Protein AF-A0A7D9D8L0-F1 (afdb_monomer)

Foldseek 3Di:
DDDPDVVFWPDWDWDDPVPDPGTDTDTDGDDDDPPDPDDDDDDDDLVQADPVLLVVVVVVDDCVVVVVPPPDPVSSVVVVVVVVVCVLVVCVVPVPVSVVVVCSRSNPDDDPPDPQWDDDPNDTDGVVVVVVPD

Structure (mmCIF, N/CA/C/O backbone):
data_AF-A0A7D9D8L0-F1
#
_entry.id   AF-A0A7D9D8L0-F1
#
loop_
_atom_site.group_PDB
_atom_site.id
_atom_site.type_symbol
_atom_site.label_atom_id
_atom_site.label_alt_id
_atom_site.label_comp_id
_atom_site.label_asym_id
_atom_site.label_entity_id
_atom_site.label_seq_id
_atom_site.pdbx_PDB_ins_code
_atom_site.Cartn_x
_atom_site.Cartn_y
_atom_site.Cartn_z
_atom_site.occupancy
_atom_site.B_iso_or_equiv
_atom_site.auth_seq_id
_atom_site.auth_comp_id
_atom_site.auth_asym_id
_atom_site.auth_atom_id
_atom_site.pdbx_PDB_model_num
ATOM 1 N N . MET A 1 1 ? 22.432 -2.447 -25.582 1.00 34.88 1 MET A N 1
ATOM 2 C CA . MET A 1 1 ? 23.737 -2.354 -26.271 1.00 34.88 1 MET A CA 1
ATOM 3 C C . MET A 1 1 ? 23.962 -3.656 -27.036 1.00 34.88 1 MET A C 1
ATOM 5 O O . MET A 1 1 ? 24.170 -4.684 -26.406 1.00 34.88 1 MET A O 1
ATOM 9 N N . VAL A 1 2 ? 23.806 -3.662 -28.363 1.00 44.91 2 VAL A N 1
ATOM 10 C CA . VAL A 1 2 ? 24.068 -4.855 -29.191 1.00 44.91 2 VAL A CA 1
ATOM 11 C C . VAL A 1 2 ? 25.512 -4.758 -29.669 1.00 44.91 2 VAL A C 1
ATOM 13 O O . VAL A 1 2 ? 25.806 -3.982 -30.569 1.00 44.91 2 VAL A O 1
ATOM 16 N N . THR A 1 3 ? 26.433 -5.479 -29.032 1.00 48.59 3 THR A N 1
ATOM 17 C CA . THR A 1 3 ? 27.839 -5.499 -29.459 1.00 48.59 3 THR A CA 1
ATOM 18 C C . THR A 1 3 ? 28.064 -6.587 -30.516 1.00 48.59 3 THR A C 1
ATOM 20 O O . THR A 1 3 ? 27.550 -7.711 -30.408 1.00 48.59 3 THR A O 1
ATOM 23 N N . ASN A 1 4 ? 28.825 -6.232 -31.556 1.00 51.97 4 ASN A N 1
ATOM 24 C CA . ASN A 1 4 ? 29.286 -7.102 -32.641 1.00 51.97 4 ASN A CA 1
ATOM 25 C C . ASN A 1 4 ? 30.472 -7.969 -32.172 1.00 51.97 4 ASN A C 1
ATOM 27 O O . ASN A 1 4 ? 31.601 -7.810 -32.625 1.00 51.97 4 ASN A O 1
ATOM 31 N N . THR A 1 5 ? 30.243 -8.840 -31.189 1.00 58.25 5 THR A N 1
ATOM 32 C CA . THR A 1 5 ? 31.272 -9.777 -30.711 1.00 58.25 5 THR A CA 1
ATOM 33 C C . THR A 1 5 ? 31.244 -11.044 -31.575 1.00 58.25 5 THR A C 1
ATOM 35 O O . THR A 1 5 ? 30.267 -11.796 -31.517 1.00 58.25 5 THR A O 1
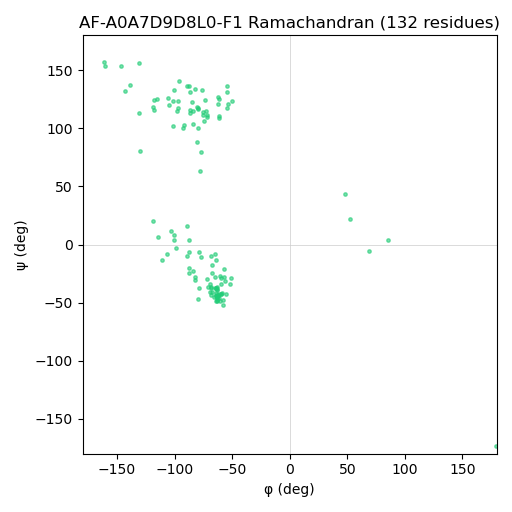ATOM 38 N N . ARG A 1 6 ? 32.307 -11.285 -32.363 1.00 58.22 6 ARG A N 1
ATOM 39 C CA . ARG A 1 6 ? 32.448 -12.434 -33.294 1.00 58.22 6 ARG A CA 1
ATOM 40 C C . ARG A 1 6 ? 32.309 -13.806 -32.620 1.00 58.22 6 ARG A C 1
ATOM 42 O O . ARG A 1 6 ? 31.831 -14.741 -33.243 1.00 58.22 6 ARG A O 1
ATOM 49 N N . GLU A 1 7 ? 32.653 -13.904 -31.341 1.00 63.16 7 GLU A N 1
ATOM 50 C CA . GLU A 1 7 ? 32.687 -15.151 -30.556 1.00 63.16 7 GLU A CA 1
ATOM 51 C C . GLU A 1 7 ? 31.304 -15.778 -30.288 1.00 63.16 7 GLU A C 1
ATOM 53 O O . GLU A 1 7 ? 31.217 -16.895 -29.787 1.00 63.16 7 GLU A O 1
ATOM 58 N N . LYS A 1 8 ? 30.203 -15.071 -30.586 1.00 64.19 8 LYS A N 1
ATOM 59 C CA . LYS A 1 8 ? 28.830 -15.538 -30.302 1.00 64.19 8 LYS A CA 1
ATOM 60 C C . LYS A 1 8 ? 28.121 -16.162 -31.510 1.00 64.19 8 LYS A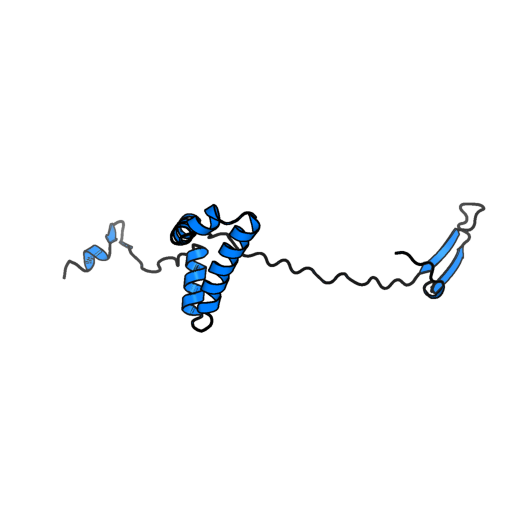 C 1
ATOM 62 O O . LYS A 1 8 ? 26.979 -16.607 -31.368 1.00 64.19 8 LYS A O 1
ATOM 67 N N . ILE A 1 9 ? 28.762 -16.173 -32.679 1.00 74.88 9 ILE A N 1
ATOM 68 C CA . ILE A 1 9 ? 28.258 -16.828 -33.891 1.00 74.88 9 ILE A CA 1
ATOM 69 C C . ILE A 1 9 ? 28.709 -18.289 -33.844 1.00 74.88 9 ILE A C 1
ATOM 71 O O . ILE A 1 9 ? 29.903 -18.563 -33.830 1.00 74.88 9 ILE A O 1
ATOM 75 N N . SER A 1 10 ? 27.759 -19.220 -33.766 1.00 80.62 10 SER A N 1
ATOM 76 C CA . SER A 1 10 ? 28.050 -20.655 -33.714 1.00 80.62 10 SER A CA 1
ATOM 77 C C . SER A 1 10 ? 28.169 -21.294 -35.090 1.00 80.62 10 SER A C 1
ATOM 79 O O . SER A 1 10 ? 28.792 -22.341 -35.196 1.00 80.62 10 SER A O 1
ATOM 81 N N . ASP A 1 11 ? 27.542 -20.701 -36.106 1.00 83.75 11 ASP A N 1
ATOM 82 C CA . ASP A 1 11 ? 27.583 -21.193 -37.483 1.00 83.75 11 ASP A CA 1
ATOM 83 C C . ASP A 1 11 ? 27.177 -20.081 -38.462 1.00 83.75 11 ASP A C 1
ATOM 85 O O . ASP A 1 11 ? 26.494 -19.132 -38.063 1.00 83.75 11 ASP A O 1
ATOM 89 N N . PHE A 1 12 ? 27.583 -20.172 -39.724 1.00 88.69 12 PHE A N 1
ATOM 90 C CA . PHE A 1 12 ? 27.199 -19.239 -40.785 1.00 88.69 12 PHE A CA 1
ATOM 91 C C . PHE A 1 12 ? 27.407 -19.860 -42.168 1.00 88.69 12 PHE A C 1
ATOM 93 O O . PHE A 1 12 ? 28.274 -20.708 -42.361 1.00 88.69 12 PHE A O 1
ATOM 100 N N . GLY A 1 13 ? 26.643 -19.414 -43.163 1.00 90.38 13 GLY A N 1
ATOM 101 C CA . GLY A 1 13 ? 26.761 -19.974 -44.505 1.00 90.38 13 GLY A CA 1
ATOM 102 C C . GLY A 1 13 ? 25.809 -19.376 -45.529 1.00 90.38 13 GLY A C 1
ATOM 103 O O . GLY A 1 13 ? 25.111 -18.398 -45.268 1.00 90.38 13 GLY A O 1
ATOM 104 N N . ALA A 1 14 ? 25.809 -19.981 -46.717 1.00 91.31 14 ALA A N 1
ATOM 105 C CA . ALA A 1 14 ? 25.021 -19.551 -47.865 1.00 91.31 14 ALA A CA 1
ATOM 106 C C . ALA A 1 14 ? 24.257 -20.734 -48.482 1.00 91.31 14 ALA A C 1
ATOM 108 O O . ALA A 1 14 ? 24.871 -21.626 -49.078 1.00 91.31 14 ALA A O 1
ATOM 109 N N . ILE A 1 15 ? 22.927 -20.719 -48.394 1.00 91.12 15 ILE A N 1
ATOM 110 C CA . ILE A 1 15 ? 22.034 -21.775 -48.893 1.00 91.12 15 ILE A CA 1
ATOM 111 C C . ILE A 1 15 ? 21.439 -21.349 -50.239 1.00 91.12 15 ILE A C 1
ATOM 113 O O . ILE A 1 15 ? 20.967 -20.225 -50.390 1.00 91.12 15 ILE A O 1
ATOM 117 N N . HIS A 1 16 ? 21.452 -22.243 -51.228 1.00 90.25 16 HIS A N 1
ATOM 118 C CA . HIS A 1 16 ? 20.758 -22.012 -52.494 1.00 90.25 16 HIS A CA 1
ATOM 119 C C . HIS A 1 16 ? 19.267 -22.312 -52.315 1.00 90.25 16 HIS A C 1
ATOM 121 O O . HIS A 1 16 ? 18.900 -23.446 -52.017 1.00 90.25 16 HIS A O 1
ATOM 127 N N . THR A 1 17 ? 18.411 -21.304 -52.466 1.00 85.25 17 THR A N 1
ATOM 128 C CA . THR A 1 17 ? 16.969 -21.435 -52.200 1.00 85.25 17 THR A CA 1
ATOM 129 C C . THR A 1 17 ? 16.170 -21.887 -53.420 1.00 85.25 17 THR A C 1
ATOM 131 O O . THR A 1 17 ? 14.998 -22.213 -53.274 1.00 85.25 17 THR A O 1
ATOM 134 N N . GLY A 1 18 ? 16.769 -21.918 -54.619 1.00 81.50 18 GLY A N 1
ATOM 135 C CA . GLY A 1 18 ? 16.128 -22.386 -55.858 1.00 81.50 18 GLY A CA 1
ATOM 136 C C . GLY A 1 18 ? 15.000 -21.496 -56.394 1.00 81.50 18 GLY A C 1
ATOM 137 O O . GLY A 1 18 ? 14.503 -21.747 -57.484 1.00 81.50 18 GLY A O 1
ATOM 138 N N . ILE A 1 19 ? 14.617 -20.458 -55.646 1.00 87.06 19 ILE A N 1
ATOM 139 C CA . ILE A 1 19 ? 13.540 -19.508 -55.968 1.00 87.06 19 ILE A CA 1
ATOM 140 C C . ILE A 1 19 ? 14.064 -18.130 -56.402 1.00 87.06 19 ILE A C 1
ATOM 142 O O . ILE A 1 19 ? 13.290 -17.277 -56.820 1.00 87.06 19 ILE A O 1
ATOM 146 N N . SER A 1 20 ? 15.371 -17.901 -56.281 1.00 86.88 20 SER A N 1
ATOM 147 C CA . SER A 1 20 ? 16.092 -16.723 -56.759 1.00 86.88 20 SER A CA 1
ATOM 148 C C . SER A 1 20 ? 17.487 -17.174 -57.187 1.00 86.88 20 SER A C 1
ATOM 150 O O . SER A 1 20 ? 18.016 -18.169 -56.690 1.00 86.88 20 SER A O 1
ATOM 152 N N . ASP A 1 21 ? 18.077 -16.428 -58.105 1.00 87.25 21 ASP A N 1
ATOM 153 C CA . ASP A 1 21 ? 19.490 -16.480 -58.472 1.00 87.25 21 ASP A CA 1
ATOM 154 C C . ASP A 1 21 ? 20.436 -16.054 -57.329 1.00 87.25 21 ASP A C 1
ATOM 156 O O . ASP A 1 21 ? 21.652 -16.231 -57.424 1.00 87.25 21 ASP A O 1
ATOM 160 N N . HIS A 1 22 ? 19.902 -15.537 -56.217 1.00 89.44 22 HIS A N 1
ATOM 161 C CA . HIS A 1 22 ? 20.667 -15.164 -55.033 1.00 89.44 22 HIS A CA 1
ATOM 162 C C . HIS A 1 22 ? 20.682 -16.264 -53.962 1.00 89.44 22 HIS A C 1
ATOM 164 O O . HIS A 1 22 ? 19.679 -16.909 -53.650 1.00 89.44 22 HIS A O 1
ATOM 170 N N . ARG A 1 23 ? 21.848 -16.441 -53.325 1.00 87.75 23 ARG A N 1
ATOM 171 C CA . ARG A 1 23 ? 22.028 -17.366 -52.195 1.00 87.75 23 ARG A CA 1
ATOM 172 C C . ARG A 1 23 ? 21.563 -16.713 -50.892 1.00 87.75 23 ARG A C 1
ATOM 174 O O . ARG A 1 23 ? 21.954 -15.589 -50.587 1.00 87.75 23 ARG A O 1
ATOM 181 N N . LEU A 1 24 ? 20.792 -17.442 -50.086 1.00 89.12 24 LEU A N 1
ATOM 182 C CA . LEU A 1 24 ? 20.385 -17.019 -48.748 1.00 89.12 24 LEU A CA 1
ATOM 183 C C . LEU A 1 24 ? 21.575 -17.101 -47.796 1.00 89.12 24 LEU A C 1
ATOM 185 O O . LEU A 1 24 ? 22.062 -18.191 -47.499 1.00 89.12 24 LEU A O 1
ATOM 189 N N . ILE A 1 25 ? 22.016 -15.955 -47.293 1.00 92.69 25 ILE A N 1
ATOM 190 C CA . ILE A 1 25 ? 23.073 -15.880 -46.286 1.00 92.69 25 ILE A CA 1
ATOM 191 C C . ILE A 1 25 ? 22.455 -16.006 -44.892 1.00 92.69 25 ILE A C 1
ATOM 193 O O . ILE A 1 25 ? 21.497 -15.301 -44.575 1.00 92.69 25 ILE A O 1
ATOM 197 N N . PHE A 1 26 ? 23.010 -16.878 -44.051 1.00 89.88 26 PHE A N 1
ATOM 198 C CA . PHE A 1 26 ? 22.570 -17.065 -42.669 1.00 89.88 26 PHE A CA 1
ATOM 199 C C . PHE A 1 26 ? 23.743 -17.042 -41.685 1.00 89.88 26 PHE A C 1
ATOM 201 O O . PHE A 1 26 ? 24.881 -17.354 -42.033 1.00 89.88 26 PHE A O 1
ATOM 208 N N . ALA A 1 27 ? 23.439 -16.704 -40.433 1.00 88.56 27 ALA A N 1
ATOM 209 C CA . ALA A 1 27 ? 24.331 -16.864 -39.293 1.00 88.56 27 ALA A CA 1
ATOM 210 C C . ALA A 1 27 ? 23.512 -17.269 -38.061 1.00 88.56 27 ALA A C 1
ATOM 212 O O . ALA A 1 27 ? 22.486 -16.659 -37.757 1.00 88.56 27 ALA A O 1
ATOM 213 N N . ILE A 1 28 ? 23.967 -18.293 -37.346 1.00 83.88 28 ILE A N 1
ATOM 214 C CA . ILE A 1 28 ? 23.365 -18.780 -36.107 1.00 83.88 28 ILE A CA 1
ATOM 215 C C . ILE A 1 28 ? 24.127 -18.160 -34.941 1.00 83.88 28 ILE A C 1
ATOM 217 O O . ILE A 1 28 ? 25.342 -18.314 -34.825 1.00 83.88 28 ILE A O 1
ATOM 221 N N . ARG A 1 29 ? 23.416 -17.462 -34.051 1.00 82.56 29 ARG A N 1
ATOM 222 C CA . ARG A 1 29 ? 23.994 -16.824 -32.863 1.00 82.56 29 ARG A CA 1
ATOM 223 C C . ARG A 1 29 ? 23.433 -17.462 -31.598 1.00 82.56 29 ARG A C 1
ATOM 225 O O . ARG A 1 29 ? 22.221 -17.451 -31.393 1.00 82.56 29 ARG A O 1
ATOM 232 N N . LYS A 1 30 ? 24.302 -17.946 -30.707 1.00 74.88 30 LYS A N 1
ATOM 233 C CA . LYS A 1 30 ? 23.890 -18.376 -29.361 1.00 74.88 30 LYS A CA 1
ATOM 234 C C . LYS A 1 30 ? 23.757 -17.144 -28.469 1.00 74.88 30 LYS A C 1
ATOM 236 O O . LYS A 1 30 ? 24.725 -16.414 -28.253 1.00 74.88 30 LYS A O 1
ATOM 241 N N . ILE A 1 31 ? 22.553 -16.895 -27.961 1.00 72.38 31 ILE A N 1
ATOM 242 C CA . ILE A 1 31 ? 22.264 -15.767 -27.071 1.00 72.38 31 ILE A CA 1
ATOM 243 C C . ILE A 1 31 ? 21.775 -16.326 -25.738 1.00 72.38 31 ILE A C 1
ATOM 245 O O . ILE A 1 31 ? 20.734 -16.974 -25.677 1.00 72.38 31 ILE A O 1
ATOM 249 N N . SER A 1 32 ? 22.503 -16.048 -24.659 1.00 66.75 32 SER A N 1
ATOM 250 C CA . SER A 1 32 ? 21.969 -16.155 -23.305 1.00 66.75 32 SER A CA 1
ATOM 251 C C . SER A 1 32 ? 21.235 -14.856 -22.980 1.00 66.75 32 SER A C 1
ATOM 253 O O . SER A 1 32 ? 21.844 -13.811 -22.749 1.00 66.75 32 SER A O 1
ATOM 255 N N . VAL A 1 33 ? 19.904 -14.890 -23.016 1.00 71.50 33 VAL A N 1
ATOM 256 C CA . VAL A 1 33 ? 19.099 -13.773 -22.514 1.00 71.50 33 VAL A CA 1
ATOM 257 C C . VAL A 1 33 ? 19.152 -13.845 -20.995 1.00 71.50 33 VAL A C 1
ATOM 259 O O . VAL A 1 33 ? 18.652 -14.800 -20.401 1.00 71.50 33 VAL A O 1
ATOM 262 N N . ILE A 1 34 ? 19.776 -12.853 -20.360 1.00 72.44 34 ILE A N 1
ATOM 263 C CA . ILE A 1 34 ? 19.657 -12.675 -18.912 1.00 72.44 34 ILE A CA 1
ATOM 264 C C . ILE A 1 34 ? 18.169 -12.435 -18.648 1.00 72.44 34 ILE A C 1
ATOM 266 O O . ILE A 1 34 ? 17.619 -11.413 -19.063 1.00 72.44 34 ILE A O 1
ATOM 270 N N . LYS A 1 35 ? 17.495 -13.402 -18.018 1.00 70.00 35 LYS A N 1
ATOM 271 C CA . LYS A 1 35 ? 16.109 -13.222 -17.587 1.00 70.00 35 LYS A CA 1
ATOM 272 C C . LYS A 1 35 ? 16.109 -12.084 -16.571 1.00 70.00 35 LYS A C 1
ATOM 274 O O . LYS A 1 35 ? 16.814 -12.161 -15.568 1.00 70.00 35 LYS A O 1
ATOM 279 N N . LYS A 1 36 ? 15.356 -11.015 -16.850 1.00 69.62 36 LYS A N 1
ATOM 280 C CA . LYS A 1 36 ? 15.099 -9.970 -15.855 1.00 69.62 36 LYS A CA 1
ATOM 281 C C . LYS A 1 36 ? 14.526 -10.663 -14.620 1.00 69.62 36 LYS A C 1
ATOM 283 O O . LYS A 1 36 ? 13.633 -11.496 -14.764 1.00 69.62 36 LYS A O 1
ATOM 288 N N . GLN A 1 37 ? 15.074 -10.353 -13.448 1.00 69.81 37 GLN A N 1
ATOM 289 C CA . GLN A 1 37 ? 14.572 -10.896 -12.193 1.00 69.81 37 GLN A CA 1
ATOM 290 C C . GLN A 1 37 ? 13.075 -10.593 -12.082 1.00 69.81 37 GLN A C 1
ATOM 292 O O . GLN A 1 37 ? 12.618 -9.515 -12.470 1.00 69.81 37 GLN A O 1
ATOM 297 N N . GLU A 1 38 ? 12.315 -11.590 -11.649 1.00 74.31 38 GLU A N 1
ATOM 298 C CA . GLU A 1 38 ? 10.868 -11.494 -11.539 1.00 74.31 38 GLU A CA 1
ATOM 299 C C . GLU A 1 38 ? 10.475 -10.386 -10.559 1.00 74.31 38 GLU A C 1
ATOM 301 O O . GLU A 1 38 ? 10.921 -10.345 -9.414 1.00 74.31 38 GLU A O 1
ATOM 306 N N . ASN A 1 39 ? 9.650 -9.450 -11.031 1.00 63.56 39 ASN A N 1
ATOM 307 C CA . ASN A 1 39 ? 9.077 -8.425 -10.175 1.00 63.56 39 ASN A CA 1
ATOM 308 C C . ASN A 1 39 ? 7.895 -9.055 -9.437 1.00 63.56 39 ASN A C 1
ATOM 310 O O . ASN A 1 39 ? 6.812 -9.198 -10.007 1.00 63.56 39 ASN A O 1
ATOM 314 N N . ILE A 1 40 ? 8.100 -9.439 -8.180 1.00 74.06 40 ILE A N 1
ATOM 315 C CA . ILE A 1 40 ? 7.002 -9.848 -7.307 1.00 74.06 40 ILE A CA 1
ATOM 316 C C . ILE A 1 40 ? 6.210 -8.585 -6.954 1.00 74.06 40 ILE A C 1
ATOM 318 O O . ILE A 1 40 ? 6.698 -7.713 -6.238 1.00 74.06 40 ILE A O 1
ATOM 322 N N . VAL A 1 41 ? 4.995 -8.465 -7.489 1.00 65.62 41 VAL A N 1
ATOM 323 C CA . VAL A 1 41 ? 4.054 -7.406 -7.107 1.00 65.62 41 VAL A CA 1
ATOM 324 C C . VAL A 1 41 ? 3.180 -7.942 -5.980 1.00 65.62 41 VAL A C 1
ATOM 326 O O . VAL A 1 41 ? 2.264 -8.732 -6.206 1.00 65.62 41 VAL A O 1
ATOM 329 N N . GLU A 1 42 ? 3.463 -7.521 -4.751 1.00 69.00 42 GLU A N 1
ATOM 330 C CA . GLU A 1 42 ? 2.628 -7.845 -3.596 1.00 69.00 42 GLU A CA 1
ATOM 331 C C . GLU A 1 42 ? 1.344 -7.005 -3.630 1.00 69.00 42 GLU A C 1
ATOM 333 O O . GLU A 1 42 ? 1.348 -5.802 -3.365 1.00 69.00 42 GLU A O 1
ATOM 338 N N . MET A 1 43 ? 0.214 -7.633 -3.961 1.00 53.16 43 MET A N 1
ATOM 339 C CA . MET A 1 43 ? -1.100 -6.992 -3.884 1.00 53.16 43 MET A CA 1
ATOM 340 C C . MET A 1 43 ? -1.786 -7.374 -2.570 1.00 53.16 43 MET A C 1
ATOM 342 O O . MET A 1 43 ? -2.114 -8.537 -2.334 1.00 53.16 43 MET A O 1
ATOM 346 N N . ARG A 1 44 ? -2.054 -6.390 -1.708 1.00 62.47 44 ARG A N 1
ATOM 347 C CA . ARG A 1 44 ? -2.882 -6.591 -0.508 1.00 62.47 44 ARG A CA 1
ATOM 348 C C . ARG A 1 44 ? -4.364 -6.662 -0.879 1.00 62.47 44 ARG A C 1
ATOM 350 O O . ARG A 1 44 ? -4.874 -5.819 -1.612 1.00 62.47 44 ARG A O 1
ATOM 357 N N . ASN A 1 45 ? -5.075 -7.651 -0.339 1.00 63.72 45 ASN A N 1
ATOM 358 C CA . ASN A 1 45 ? -6.520 -7.786 -0.518 1.00 63.72 45 ASN A CA 1
ATOM 359 C C . ASN A 1 45 ? -7.262 -6.701 0.289 1.00 63.72 45 ASN A C 1
ATOM 361 O O . ASN A 1 45 ? -7.264 -6.734 1.518 1.00 63.72 45 ASN A O 1
ATOM 365 N N . MET A 1 46 ? -7.896 -5.757 -0.414 1.00 68.94 46 MET A N 1
ATOM 366 C CA . MET A 1 46 ? -8.606 -4.604 0.162 1.00 68.94 46 MET A CA 1
ATOM 367 C C . MET A 1 46 ? -10.129 -4.774 0.228 1.00 68.94 46 MET A C 1
ATOM 369 O O . MET A 1 46 ? -10.824 -3.823 0.567 1.00 68.94 46 MET A O 1
ATOM 373 N N . LYS A 1 47 ? -10.672 -5.966 -0.061 1.00 73.50 47 LYS A N 1
ATOM 374 C CA . LYS A 1 47 ? -12.128 -6.189 -0.196 1.00 73.50 47 LYS A CA 1
ATOM 375 C C . LYS A 1 47 ? -12.970 -5.801 1.024 1.00 73.50 47 LYS A C 1
ATOM 377 O O . LYS A 1 47 ? -14.164 -5.598 0.874 1.00 73.50 47 LYS A O 1
ATOM 382 N N . ASN A 1 48 ? -12.361 -5.717 2.205 1.00 69.56 48 ASN A N 1
ATOM 383 C CA . ASN A 1 48 ? -13.052 -5.378 3.449 1.00 69.56 48 ASN A CA 1
ATOM 384 C C . ASN A 1 48 ? -12.601 -4.039 4.044 1.00 69.56 48 ASN A C 1
ATOM 386 O O . ASN A 1 48 ? -13.004 -3.726 5.156 1.00 69.56 48 ASN A O 1
ATOM 390 N N . PHE A 1 49 ? -11.756 -3.269 3.349 1.00 76.88 49 PHE A N 1
ATOM 391 C CA . PHE A 1 49 ? -11.249 -1.999 3.864 1.00 76.88 49 PHE A CA 1
ATOM 392 C C . PHE A 1 49 ? -12.396 -1.114 4.368 1.00 76.88 49 PHE A C 1
ATOM 394 O O . PHE A 1 49 ? -13.341 -0.843 3.633 1.00 76.88 49 PHE A O 1
ATOM 401 N N . ASN A 1 50 ? -12.313 -0.701 5.634 1.00 79.00 50 ASN A N 1
ATOM 402 C CA . ASN A 1 50 ? -13.306 0.169 6.246 1.00 79.00 50 ASN A CA 1
ATOM 403 C C . ASN A 1 50 ? -12.743 1.588 6.273 1.00 79.00 50 ASN A C 1
ATOM 405 O O . ASN A 1 50 ? -11.889 1.920 7.099 1.00 79.00 50 ASN A O 1
ATOM 409 N N . GLU A 1 51 ? -13.219 2.391 5.327 1.00 79.75 51 GLU A N 1
ATOM 410 C CA . GLU A 1 51 ? -12.804 3.776 5.143 1.00 79.75 51 GLU A CA 1
ATOM 411 C C . GLU A 1 51 ? -13.125 4.638 6.366 1.00 79.75 51 GLU A C 1
ATOM 413 O O . GLU A 1 51 ? -12.268 5.388 6.820 1.00 79.75 51 GLU A O 1
ATOM 418 N N . GLU A 1 52 ? -14.304 4.474 6.966 1.00 80.50 52 GLU A N 1
ATOM 419 C CA . GLU A 1 52 ? -14.747 5.271 8.116 1.00 80.50 52 GLU A CA 1
ATOM 420 C C . GLU A 1 52 ? -13.818 5.104 9.322 1.00 80.50 52 GLU A C 1
ATOM 422 O O . GLU A 1 52 ? -13.352 6.084 9.903 1.00 80.50 52 GLU A O 1
ATOM 427 N N . ASN A 1 53 ? -13.483 3.861 9.674 1.00 79.56 53 ASN A N 1
ATOM 428 C CA . ASN A 1 53 ? -12.547 3.569 10.757 1.00 79.56 53 ASN A CA 1
ATOM 429 C C . ASN A 1 53 ? -11.139 4.063 10.434 1.00 79.56 53 ASN A C 1
ATOM 431 O O . ASN A 1 53 ? -10.436 4.535 11.329 1.00 79.56 53 ASN A O 1
ATOM 435 N N . PHE A 1 54 ? -10.719 3.948 9.173 1.00 80.06 54 PHE A N 1
ATOM 436 C CA . PHE A 1 54 ? -9.420 4.442 8.742 1.00 80.06 54 PHE A CA 1
ATOM 437 C C . PHE A 1 54 ? -9.332 5.964 8.888 1.00 80.06 54 PHE A C 1
ATOM 439 O O . PHE A 1 54 ? -8.392 6.456 9.510 1.00 80.06 54 PHE A O 1
ATOM 446 N N . VAL A 1 55 ? -10.332 6.700 8.399 1.00 80.38 55 VAL A N 1
ATOM 447 C CA . VAL A 1 55 ? -10.426 8.161 8.526 1.00 80.38 55 VAL A CA 1
ATOM 448 C C . VAL A 1 55 ? -10.524 8.572 9.994 1.00 80.38 55 VAL A C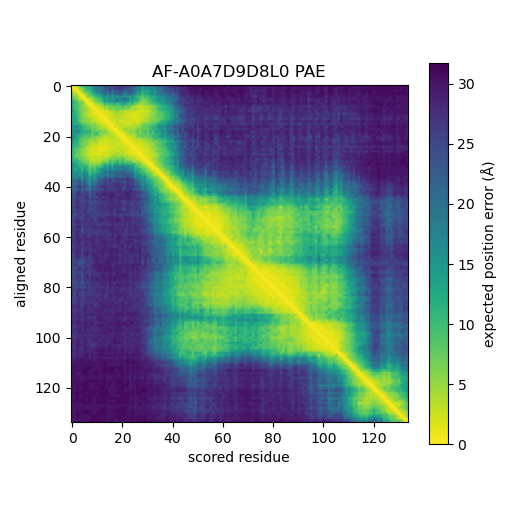 1
ATOM 450 O O . VAL A 1 55 ? -9.811 9.477 10.418 1.00 80.38 55 VAL A O 1
ATOM 453 N N . ALA A 1 56 ? -11.323 7.875 10.805 1.00 82.50 56 ALA A N 1
ATOM 454 C CA . ALA A 1 56 ? -11.437 8.152 12.234 1.00 82.50 56 ALA A CA 1
ATOM 455 C C .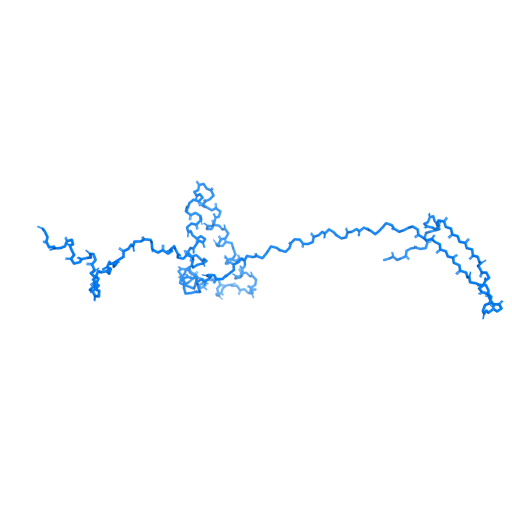 ALA A 1 56 ? -10.118 7.919 12.989 1.00 82.50 56 ALA A C 1
ATOM 457 O O . ALA A 1 56 ? -9.784 8.682 13.893 1.00 82.50 56 ALA A O 1
ATOM 458 N N . GLU A 1 57 ? -9.347 6.881 12.649 1.00 81.06 57 GLU A N 1
ATOM 459 C CA . GLU A 1 57 ? -8.000 6.705 13.201 1.00 81.06 57 GLU A CA 1
ATOM 460 C C . GLU A 1 57 ? -7.022 7.766 12.698 1.00 81.06 57 GLU A C 1
ATOM 462 O O . GLU A 1 57 ? -6.178 8.211 13.475 1.00 81.06 57 GLU A O 1
ATOM 467 N N . LEU A 1 58 ? -7.142 8.186 11.436 1.00 78.94 58 LEU A N 1
ATOM 468 C CA . LEU A 1 58 ? -6.310 9.235 10.863 1.00 78.94 58 LEU A CA 1
ATOM 469 C C . LEU A 1 58 ? -6.545 10.560 11.601 1.00 78.94 58 LEU A C 1
ATOM 471 O O . LEU A 1 58 ? -5.593 11.175 12.058 1.00 78.94 58 LEU A O 1
ATOM 475 N N . LEU A 1 59 ? -7.799 10.964 11.801 1.00 79.94 59 LEU A N 1
ATOM 476 C CA . LEU A 1 59 ? -8.158 12.233 12.446 1.00 79.94 59 LEU A CA 1
ATOM 477 C C . LEU A 1 59 ? -7.797 12.307 13.938 1.00 79.94 59 LEU A C 1
ATOM 479 O O . LEU A 1 59 ? -7.718 13.400 14.487 1.00 79.94 59 LEU A O 1
ATOM 483 N N . LYS A 1 60 ? -7.549 11.172 14.607 1.00 82.69 60 LYS A N 1
ATOM 484 C CA . LYS A 1 60 ? -7.081 11.163 16.007 1.00 82.69 60 LYS A CA 1
ATOM 485 C C . LYS A 1 60 ? -5.673 11.722 16.173 1.00 82.69 60 LYS A C 1
ATOM 487 O O . LYS A 1 60 ? -5.309 12.123 17.275 1.00 82.69 60 LYS A O 1
ATOM 492 N N . GLN A 1 61 ? -4.863 11.676 15.121 1.00 80.19 61 GLN A N 1
ATOM 493 C CA . GLN A 1 61 ? -3.490 12.147 15.172 1.00 80.19 61 GLN A CA 1
ATOM 494 C C . GLN A 1 61 ? -3.441 13.640 14.819 1.00 80.19 61 GLN A C 1
ATOM 496 O O . GLN A 1 61 ? -4.089 14.092 13.878 1.00 80.19 61 GLN A O 1
ATOM 501 N N . HIS A 1 62 ? -2.659 14.414 15.573 1.00 79.69 62 HIS A N 1
ATOM 502 C CA . HIS A 1 62 ? -2.558 15.864 15.410 1.00 79.69 62 HIS A CA 1
ATOM 503 C C . HIS A 1 62 ? -1.674 16.236 14.204 1.00 79.69 62 HIS A C 1
ATOM 505 O O . HIS A 1 62 ? -0.495 16.560 14.349 1.00 79.69 62 HIS A O 1
ATOM 511 N N . TRP A 1 63 ? -2.237 16.170 12.995 1.00 81.50 63 TRP A N 1
ATOM 512 C CA . TRP A 1 63 ? -1.519 16.466 11.745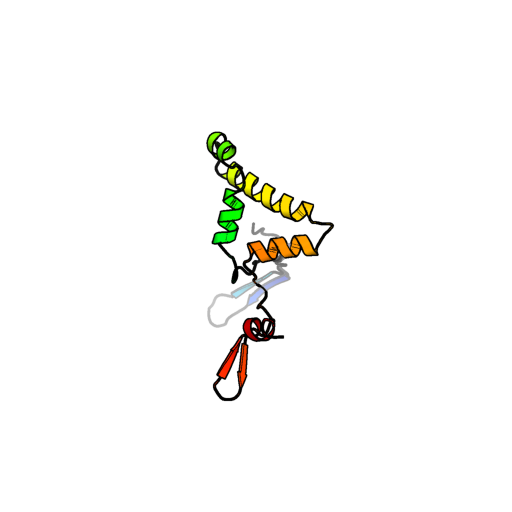 1.00 81.50 63 TRP A CA 1
ATOM 513 C C . TRP A 1 63 ? -1.327 17.955 11.466 1.00 81.50 63 TRP A C 1
ATOM 515 O O . TRP A 1 63 ? -0.587 18.291 10.548 1.00 81.50 63 TRP A O 1
ATOM 525 N N . GLU A 1 64 ? -1.987 18.840 12.214 1.00 79.25 64 GLU A N 1
ATOM 526 C CA . GLU A 1 64 ? -2.032 20.276 11.910 1.00 79.25 64 GLU A CA 1
ATOM 527 C C . GLU A 1 64 ? -0.627 20.872 11.782 1.00 79.25 64 GLU A C 1
ATOM 529 O O . GLU A 1 64 ? -0.334 21.562 10.816 1.00 79.25 64 GLU A O 1
ATOM 534 N N . GLN A 1 65 ? 0.286 20.495 12.679 1.00 71.81 65 GLN A N 1
ATOM 535 C CA . GLN A 1 65 ? 1.685 20.928 12.633 1.00 71.81 65 GLN A CA 1
ATOM 536 C C . GLN A 1 65 ? 2.365 20.527 11.315 1.00 71.81 65 GLN A C 1
ATOM 538 O O . GLN A 1 65 ? 3.054 21.331 10.703 1.00 71.81 65 GLN A O 1
ATOM 543 N N . LEU A 1 66 ? 2.124 19.312 10.820 1.00 73.75 66 LEU A N 1
ATOM 544 C CA . LEU A 1 66 ? 2.698 18.861 9.552 1.00 73.75 66 LEU A CA 1
ATOM 545 C C . LEU A 1 66 ? 2.097 19.609 8.358 1.00 73.75 66 LEU A C 1
ATOM 547 O O . LEU A 1 66 ? 2.818 19.891 7.417 1.00 73.75 66 LEU A O 1
ATOM 551 N N . TYR A 1 67 ? 0.817 19.985 8.399 1.00 75.44 67 TYR A N 1
ATOM 552 C CA . TYR A 1 67 ? 0.214 20.794 7.334 1.00 75.44 67 TYR A CA 1
ATOM 553 C C . TYR A 1 67 ? 0.702 22.249 7.324 1.00 75.44 67 TYR A C 1
ATOM 555 O O . TYR A 1 67 ? 0.745 22.853 6.258 1.00 75.44 67 TYR A O 1
ATOM 563 N N . PHE A 1 68 ? 1.070 22.806 8.481 1.00 78.12 68 PHE A N 1
ATOM 564 C CA . PHE A 1 68 ? 1.596 24.171 8.570 1.00 78.12 68 PHE A CA 1
ATOM 565 C C . PHE A 1 68 ? 3.092 24.273 8.247 1.00 78.12 68 PHE A C 1
ATOM 567 O O . PHE A 1 68 ? 3.529 25.328 7.797 1.00 7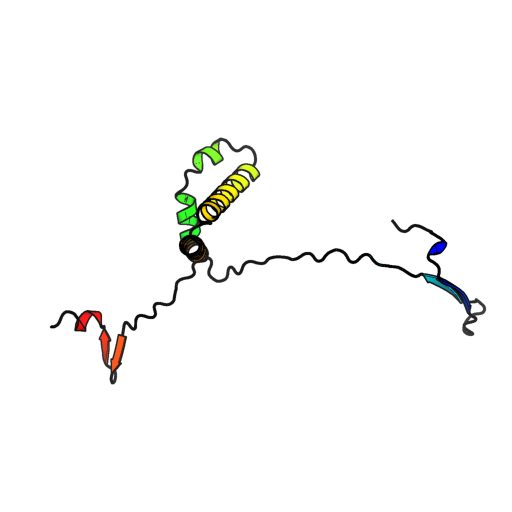8.12 68 PHE A O 1
ATOM 574 N N . PHE A 1 69 ? 3.869 23.209 8.480 1.00 77.50 69 PHE A N 1
ATOM 575 C CA . PHE A 1 69 ? 5.332 23.234 8.343 1.00 77.50 69 PHE A CA 1
ATOM 576 C C . PHE A 1 69 ? 5.886 22.404 7.177 1.00 77.50 69 PHE A C 1
ATOM 578 O O . PHE A 1 69 ? 7.061 22.562 6.855 1.00 77.50 69 PHE A O 1
ATOM 585 N N . ALA A 1 70 ? 5.102 21.520 6.551 1.00 79.19 70 ALA A N 1
ATOM 586 C CA . ALA A 1 70 ? 5.580 20.751 5.402 1.00 79.19 70 ALA A CA 1
ATOM 587 C C . ALA A 1 70 ? 5.533 21.593 4.122 1.00 79.19 70 ALA A C 1
ATOM 589 O O . ALA A 1 70 ? 4.461 21.985 3.661 1.00 79.19 70 ALA A O 1
ATOM 590 N N . GLU A 1 71 ? 6.702 21.821 3.528 1.00 78.19 71 GLU A N 1
ATOM 591 C CA . GLU A 1 71 ? 6.829 22.447 2.210 1.00 78.19 71 GLU A CA 1
ATOM 592 C C . GLU A 1 71 ? 6.633 21.422 1.078 1.00 78.19 71 GLU A C 1
ATOM 594 O O . GLU A 1 71 ? 6.109 21.768 0.017 1.00 78.19 71 GLU A O 1
ATOM 599 N N . ASP A 1 72 ? 6.991 20.150 1.311 1.00 84.44 72 ASP A N 1
ATOM 600 C CA . ASP A 1 72 ? 6.847 19.056 0.346 1.00 84.44 72 ASP A CA 1
ATOM 601 C C . ASP A 1 72 ? 5.676 18.118 0.727 1.00 84.44 72 ASP A C 1
ATOM 603 O O . ASP A 1 72 ? 5.646 17.554 1.828 1.00 84.44 72 ASP A O 1
ATOM 607 N N . PRO A 1 73 ? 4.713 17.859 -0.181 1.00 80.75 73 PRO A N 1
ATOM 608 C CA . PRO A 1 73 ? 3.691 16.824 -0.005 1.00 80.75 73 PRO A CA 1
ATOM 609 C C . PRO A 1 73 ? 4.237 15.436 0.379 1.00 80.75 73 PRO A C 1
ATOM 611 O O . PRO A 1 73 ? 3.543 14.669 1.062 1.00 80.75 73 PRO A O 1
ATOM 614 N N . ASN A 1 74 ? 5.465 15.099 -0.028 1.00 85.25 74 ASN A N 1
ATOM 615 C CA . ASN A 1 74 ? 6.120 13.857 0.375 1.00 85.25 74 ASN A CA 1
ATOM 616 C C . ASN A 1 74 ? 6.408 13.791 1.878 1.00 85.25 74 ASN A C 1
ATOM 618 O O . ASN A 1 74 ? 6.399 12.689 2.428 1.00 85.25 74 ASN A O 1
ATOM 622 N N . ASP A 1 75 ? 6.604 14.913 2.569 1.00 82.38 75 ASP A N 1
ATOM 623 C CA . ASP A 1 75 ? 6.852 14.917 4.016 1.00 82.38 75 ASP A CA 1
ATOM 624 C C . ASP A 1 75 ? 5.612 14.454 4.781 1.00 82.38 75 ASP A C 1
ATOM 626 O O . ASP A 1 75 ? 5.691 13.621 5.689 1.00 82.38 75 ASP A O 1
ATOM 630 N N . ILE A 1 76 ? 4.435 14.903 4.339 1.00 82.19 76 ILE A N 1
ATOM 631 C CA . ILE A 1 76 ? 3.146 14.465 4.885 1.00 82.19 76 ILE A CA 1
ATOM 632 C C . ILE A 1 76 ? 2.938 12.969 4.612 1.00 82.19 76 ILE A C 1
ATOM 634 O O . ILE A 1 76 ? 2.459 12.231 5.481 1.00 82.19 76 ILE A O 1
ATOM 638 N N . TRP A 1 77 ? 3.295 12.501 3.413 1.00 84.00 77 TRP A N 1
ATOM 639 C CA . TRP A 1 77 ? 3.217 11.082 3.062 1.00 84.00 77 TRP A CA 1
ATOM 640 C C . TRP A 1 77 ? 4.142 10.220 3.929 1.00 84.00 77 TRP A C 1
ATOM 642 O O . TRP A 1 77 ? 3.699 9.214 4.494 1.00 84.00 77 TRP A O 1
ATOM 652 N N . ASN A 1 78 ? 5.401 10.628 4.079 1.00 85.44 78 ASN A N 1
ATOM 653 C CA . ASN A 1 78 ? 6.395 9.921 4.878 1.00 85.44 78 ASN A CA 1
ATOM 654 C C . ASN A 1 78 ? 5.990 9.884 6.356 1.00 85.44 78 ASN A C 1
ATOM 656 O O . ASN A 1 78 ? 5.970 8.806 6.945 1.00 85.44 78 ASN A O 1
ATOM 660 N N . ALA A 1 79 ? 5.521 10.999 6.922 1.00 84.19 79 ALA A N 1
ATOM 661 C CA . ALA A 1 79 ? 5.035 11.041 8.300 1.00 84.19 79 ALA A CA 1
ATOM 662 C C . ALA A 1 79 ? 3.851 10.084 8.541 1.00 84.19 79 ALA A C 1
ATOM 664 O O . ALA A 1 79 ? 3.817 9.351 9.535 1.00 84.19 79 ALA A O 1
ATOM 665 N N . LYS A 1 80 ? 2.887 10.030 7.609 1.00 82.75 80 LYS A N 1
ATOM 666 C CA . LYS A 1 80 ? 1.760 9.080 7.678 1.00 82.75 80 LYS A CA 1
ATOM 667 C C . LYS A 1 80 ? 2.240 7.630 7.582 1.00 82.75 80 LYS A C 1
ATOM 669 O O . LYS A 1 80 ? 1.778 6.773 8.342 1.00 82.75 80 LYS A O 1
ATOM 674 N N . LYS A 1 81 ? 3.176 7.344 6.674 1.00 85.69 81 LYS A N 1
ATOM 675 C CA . LYS A 1 81 ? 3.781 6.016 6.511 1.00 85.69 81 LYS A CA 1
ATOM 676 C C . LYS A 1 81 ? 4.517 5.575 7.777 1.00 85.69 81 LYS A C 1
ATOM 678 O O . LYS A 1 81 ? 4.324 4.439 8.221 1.00 85.69 81 LYS A O 1
ATOM 683 N N . ASP A 1 82 ? 5.313 6.453 8.370 1.00 86.75 82 ASP A N 1
ATOM 684 C CA . ASP A 1 82 ? 6.114 6.163 9.559 1.00 86.75 82 ASP A CA 1
ATOM 685 C C . ASP A 1 82 ? 5.237 5.952 10.795 1.00 86.75 82 ASP A C 1
ATOM 687 O O . ASP A 1 82 ? 5.480 5.034 11.584 1.00 86.75 82 ASP A O 1
ATOM 691 N N . TYR A 1 83 ? 4.145 6.709 10.924 1.00 86.06 83 TYR A N 1
ATOM 692 C CA . TYR A 1 83 ? 3.147 6.497 11.972 1.00 86.06 83 TYR A CA 1
ATOM 693 C C . TYR A 1 83 ? 2.550 5.082 11.928 1.00 86.06 83 TYR A C 1
ATOM 695 O O . TYR A 1 83 ? 2.568 4.359 12.927 1.00 86.06 83 TYR A O 1
ATOM 703 N N . TYR A 1 84 ? 2.055 4.631 10.772 1.00 82.19 84 TYR A N 1
ATOM 704 C CA . TYR A 1 84 ? 1.475 3.286 10.681 1.00 82.19 84 TYR A CA 1
ATOM 705 C C . TYR A 1 84 ? 2.538 2.188 10.779 1.00 82.19 84 TYR A C 1
ATOM 707 O O . TYR A 1 84 ? 2.298 1.160 11.417 1.00 82.19 84 TYR A O 1
ATOM 715 N N . SER A 1 85 ? 3.724 2.414 10.210 1.00 84.06 85 SER A N 1
ATOM 716 C CA . SER A 1 85 ? 4.840 1.467 10.293 1.00 84.06 85 SER A CA 1
ATOM 717 C C . SER A 1 85 ? 5.290 1.272 11.741 1.00 84.06 85 SER A C 1
ATOM 719 O O . SER A 1 85 ? 5.442 0.135 12.185 1.00 84.06 85 SER A O 1
ATOM 721 N N . SER A 1 86 ? 5.409 2.353 12.515 1.00 85.06 86 SER A N 1
ATOM 722 C CA . SER A 1 86 ? 5.754 2.292 13.939 1.00 85.06 86 SER A CA 1
ATOM 723 C C . SER A 1 86 ? 4.633 1.690 14.792 1.00 85.06 86 SER A C 1
ATOM 725 O O . SER A 1 86 ? 4.912 0.837 15.636 1.00 85.06 86 SER A O 1
ATOM 727 N N . LYS A 1 87 ? 3.358 2.025 14.536 1.00 79.50 87 LYS A N 1
ATOM 728 C CA . LYS A 1 87 ? 2.193 1.433 15.230 1.00 79.50 87 LYS A CA 1
ATOM 729 C C . LYS A 1 87 ? 2.119 -0.087 15.047 1.00 79.50 87 LYS A C 1
ATOM 731 O O . LYS A 1 87 ? 1.695 -0.790 15.967 1.00 79.50 87 LYS A O 1
ATOM 736 N N . ILE A 1 88 ? 2.532 -0.597 13.885 1.00 77.06 88 ILE A N 1
ATOM 737 C CA . ILE A 1 88 ? 2.605 -2.037 13.595 1.00 77.06 88 ILE A CA 1
ATOM 738 C C . ILE A 1 88 ? 3.877 -2.648 14.202 1.00 77.06 88 ILE A C 1
ATOM 740 O O . ILE A 1 88 ? 3.800 -3.669 14.889 1.00 77.06 88 ILE A O 1
ATOM 744 N N . ALA A 1 89 ? 5.038 -2.015 14.013 1.00 80.12 89 ALA A N 1
ATOM 745 C CA . ALA A 1 89 ? 6.320 -2.504 14.523 1.00 80.12 89 ALA A CA 1
ATOM 746 C C . ALA A 1 89 ? 6.368 -2.562 16.061 1.00 80.12 89 ALA A C 1
ATOM 748 O O . ALA A 1 89 ? 6.892 -3.522 16.625 1.00 80.12 89 ALA A O 1
ATOM 749 N N . GLY A 1 90 ? 5.748 -1.603 16.753 1.00 76.94 90 GLY A N 1
ATOM 750 C CA . GLY A 1 90 ? 5.629 -1.588 18.216 1.00 76.94 90 GLY A CA 1
ATOM 751 C C . GLY A 1 90 ? 4.814 -2.756 18.785 1.00 76.94 90 GLY A C 1
ATOM 752 O O . GLY A 1 90 ? 4.869 -3.034 19.980 1.00 76.94 90 GLY A O 1
ATOM 753 N N . GLN A 1 91 ? 4.091 -3.489 17.936 1.00 79.38 91 GLN A N 1
ATOM 754 C CA . GLN A 1 91 ? 3.306 -4.663 18.315 1.00 79.38 91 GLN A CA 1
ATOM 755 C C . GLN A 1 91 ? 3.994 -5.986 17.935 1.00 79.38 91 GLN A C 1
ATOM 757 O O . GLN A 1 91 ? 3.379 -7.046 18.055 1.00 79.38 91 GLN A O 1
ATOM 762 N N . LYS A 1 92 ? 5.278 -5.954 17.540 1.00 71.00 92 LYS A N 1
ATOM 763 C CA . LYS A 1 92 ? 6.075 -7.126 17.122 1.00 71.00 92 LYS A CA 1
ATOM 764 C C . LYS A 1 92 ? 6.060 -8.281 18.131 1.00 71.00 92 LYS A C 1
ATOM 766 O O . LYS A 1 92 ? 6.062 -9.440 17.731 1.00 71.00 92 LYS A O 1
ATOM 771 N N . PHE A 1 93 ? 5.998 -7.978 19.428 1.00 76.06 93 PHE A N 1
ATOM 772 C CA . PHE A 1 93 ? 5.967 -8.978 20.505 1.00 76.06 93 PHE A CA 1
ATOM 773 C C . PHE A 1 93 ? 4.557 -9.466 20.862 1.00 76.06 93 PHE A C 1
ATOM 775 O O . PHE A 1 93 ? 4.403 -10.392 21.654 1.00 76.06 93 PHE A O 1
ATOM 782 N N . ASN A 1 94 ? 3.510 -8.869 20.284 1.00 80.44 94 ASN A N 1
ATOM 783 C CA . ASN A 1 94 ? 2.130 -9.299 20.480 1.00 80.44 94 ASN A CA 1
ATOM 784 C C . ASN A 1 94 ? 1.414 -9.458 19.128 1.00 80.44 94 ASN A C 1
ATOM 786 O O . ASN A 1 94 ? 0.621 -8.595 18.733 1.00 80.44 94 ASN A O 1
ATOM 790 N N . PRO A 1 95 ? 1.638 -10.595 18.441 1.00 76.75 95 PRO A N 1
ATOM 791 C CA . PRO A 1 95 ? 1.052 -10.872 17.131 1.00 76.75 95 PRO A CA 1
ATOM 792 C C . PRO A 1 95 ? -0.479 -10.787 17.125 1.00 76.75 95 PRO A C 1
ATOM 794 O O . PRO A 1 95 ? -1.071 -10.378 16.131 1.00 76.75 95 PRO A O 1
ATOM 797 N N . LYS A 1 96 ? -1.136 -11.113 18.250 1.00 75.94 96 LYS A N 1
ATOM 798 C CA . LYS A 1 96 ? -2.598 -11.017 18.391 1.00 75.94 96 LYS A CA 1
ATOM 799 C C . LYS A 1 96 ? -3.083 -9.567 18.377 1.00 75.94 96 LYS A C 1
ATOM 801 O O . LYS A 1 96 ? -4.076 -9.277 17.712 1.00 75.94 96 LYS A O 1
ATOM 806 N N . LYS A 1 97 ? -2.400 -8.657 19.083 1.00 76.50 97 LYS A N 1
ATOM 807 C CA . LYS A 1 97 ? -2.716 -7.218 19.039 1.00 76.50 97 LYS A CA 1
ATOM 808 C C . LYS A 1 97 ? -2.438 -6.642 17.650 1.00 76.50 97 LYS A C 1
ATOM 810 O O . LYS A 1 97 ? -3.334 -6.005 17.103 1.00 76.50 97 LYS A O 1
ATOM 815 N N . ALA A 1 98 ? -1.292 -6.978 17.048 1.00 76.44 98 ALA A N 1
ATOM 816 C CA . ALA A 1 98 ? -0.942 -6.530 15.698 1.00 76.44 98 ALA A CA 1
ATOM 817 C C . ALA A 1 98 ? -2.002 -6.965 14.676 1.00 76.44 98 ALA A C 1
ATOM 819 O O . ALA A 1 98 ? -2.520 -6.152 13.912 1.00 76.44 98 ALA A O 1
ATOM 820 N N . TRP A 1 99 ? -2.404 -8.237 14.730 1.00 76.44 99 TRP A N 1
ATOM 821 C CA . TRP A 1 99 ? -3.450 -8.780 13.870 1.00 76.44 99 TRP A CA 1
ATOM 822 C C . TRP A 1 99 ? -4.815 -8.130 14.114 1.00 76.44 99 TRP A C 1
ATOM 824 O O . TRP A 1 99 ? -5.552 -7.873 13.165 1.00 76.44 99 TRP A O 1
ATOM 834 N N . LYS A 1 100 ? -5.154 -7.807 15.368 1.00 78.62 100 LYS A N 1
ATOM 835 C CA . LYS A 1 100 ? -6.381 -7.070 15.699 1.00 78.62 100 LYS A CA 1
ATOM 836 C C . LYS A 1 100 ? -6.365 -5.654 15.113 1.00 78.62 100 LYS A C 1
ATOM 838 O O . LYS A 1 100 ? -7.354 -5.253 14.510 1.00 78.62 100 LYS A O 1
ATOM 843 N N . SER A 1 101 ? -5.252 -4.927 15.227 1.00 76.00 101 SER A N 1
ATOM 844 C CA . SER A 1 101 ? -5.087 -3.612 14.591 1.00 76.00 101 SER A CA 1
ATOM 845 C C . SER A 1 101 ? -5.219 -3.698 13.069 1.00 76.00 101 SER A C 1
ATOM 847 O O . SER A 1 101 ? -5.927 -2.890 12.477 1.00 76.00 101 SER A O 1
ATOM 849 N N . ILE A 1 102 ? -4.618 -4.711 12.441 1.00 77.12 102 ILE A N 1
ATOM 850 C CA . ILE A 1 102 ? -4.739 -4.943 10.995 1.00 77.12 102 ILE A CA 1
ATOM 851 C C . ILE A 1 102 ? -6.189 -5.257 10.603 1.00 77.12 102 ILE A C 1
ATOM 853 O O . ILE A 1 102 ? -6.695 -4.675 9.650 1.00 77.12 102 ILE A O 1
ATOM 857 N N . ASN A 1 103 ? -6.885 -6.131 11.335 1.00 78.38 103 ASN A N 1
ATOM 858 C CA . ASN A 1 103 ? -8.282 -6.460 11.036 1.00 78.38 103 ASN A CA 1
ATOM 859 C C . ASN A 1 103 ? -9.203 -5.248 11.182 1.00 78.38 103 ASN A C 1
ATOM 861 O O . ASN A 1 103 ? -10.091 -5.072 10.354 1.00 78.38 103 ASN A O 1
ATOM 865 N N . ASN A 1 104 ? -8.965 -4.396 12.182 1.00 77.19 104 ASN A N 1
ATOM 866 C CA . ASN A 1 104 ? -9.719 -3.157 12.349 1.00 77.19 104 ASN A CA 1
ATOM 867 C C . ASN A 1 104 ? -9.512 -2.204 11.159 1.00 77.19 104 ASN A C 1
ATOM 869 O O . ASN A 1 104 ? -10.489 -1.687 10.624 1.00 77.19 104 ASN A O 1
ATOM 873 N N . LEU A 1 105 ? -8.262 -2.028 10.708 1.00 74.44 105 LEU A N 1
ATOM 874 C CA . LEU A 1 105 ? -7.924 -1.216 9.529 1.00 74.44 105 LEU A CA 1
ATOM 875 C C . LEU A 1 105 ? -8.517 -1.788 8.235 1.00 74.44 105 LEU A C 1
ATOM 877 O O . LEU A 1 105 ? -8.946 -1.055 7.351 1.00 74.44 105 LEU A O 1
ATOM 881 N N . LEU A 1 106 ? -8.538 -3.113 8.116 1.00 73.12 106 LEU A N 1
ATOM 882 C CA . LEU A 1 106 ? -9.089 -3.825 6.968 1.00 73.12 106 LEU A CA 1
ATOM 883 C C . LEU A 1 106 ? -10.579 -4.130 7.126 1.00 73.12 106 LEU A C 1
ATOM 885 O O . LEU A 1 106 ? -11.046 -5.025 6.431 1.00 73.12 106 LEU A O 1
ATOM 889 N N . GLY A 1 107 ? -11.284 -3.484 8.064 1.00 66.56 107 GLY A N 1
ATOM 890 C CA . GLY A 1 107 ? -12.728 -3.637 8.273 1.00 66.56 107 GLY A CA 1
ATOM 891 C C . GLY A 1 107 ? -13.222 -5.072 8.445 1.00 66.56 107 GLY A C 1
ATOM 892 O O . GLY A 1 107 ? -14.396 -5.367 8.221 1.00 66.56 107 GLY A O 1
ATOM 893 N N . ARG A 1 108 ? -12.336 -5.991 8.834 1.00 67.56 108 ARG A N 1
ATOM 894 C CA . ARG A 1 108 ? -12.636 -7.416 8.914 1.00 67.56 108 ARG A CA 1
ATOM 895 C C . ARG A 1 108 ? -13.386 -7.689 10.213 1.00 67.56 108 ARG A C 1
ATOM 897 O O . ARG A 1 108 ? -12.791 -7.996 11.242 1.00 67.56 108 ARG A O 1
ATOM 904 N N . GLN A 1 109 ? -14.706 -7.565 10.155 1.00 59.75 109 GLN A N 1
ATOM 905 C CA . GLN A 1 109 ? -15.608 -7.961 11.231 1.00 59.75 109 GLN A CA 1
ATOM 906 C C . GLN A 1 109 ? -15.686 -9.497 11.253 1.00 59.75 109 GLN A C 1
ATOM 908 O O . GLN A 1 109 ? -15.993 -10.125 10.237 1.00 59.75 109 GLN A O 1
ATOM 913 N N . ASN A 1 110 ? -15.389 -10.129 12.393 1.00 58.69 110 ASN A N 1
ATOM 914 C CA . ASN A 1 110 ? -15.761 -11.533 12.580 1.00 58.69 110 ASN A CA 1
ATOM 915 C C . ASN A 1 110 ? -17.289 -11.607 12.509 1.00 58.69 110 ASN A C 1
ATOM 917 O O . ASN A 1 110 ? -17.961 -10.880 13.238 1.00 58.69 110 ASN A O 1
ATOM 921 N N . LYS A 1 111 ? -17.840 -12.479 11.653 1.00 59.00 111 LYS A N 1
ATOM 922 C CA . LYS A 1 111 ? -19.270 -12.806 11.708 1.00 59.00 111 LYS A CA 1
ATOM 923 C C . LYS A 1 111 ? -19.575 -13.235 13.143 1.00 59.00 111 LYS A C 1
ATOM 925 O O . LYS A 1 111 ? -18.940 -14.166 13.636 1.00 59.00 111 LYS A O 1
ATOM 930 N N . GLN A 1 112 ? -20.484 -12.533 13.818 1.00 54.75 112 GLN A N 1
ATOM 931 C CA . GLN A 1 112 ? -20.992 -12.978 15.111 1.00 54.75 112 GLN A CA 1
ATOM 932 C C . GLN A 1 112 ? -21.516 -14.406 14.935 1.00 54.75 112 GLN A C 1
ATOM 934 O O . GLN A 1 112 ? -22.420 -14.649 14.143 1.00 54.75 112 GLN A O 1
ATOM 939 N N . THR A 1 113 ? -20.911 -15.356 15.640 1.00 58.94 113 THR A N 1
ATOM 940 C CA . THR A 1 113 ? -21.374 -16.749 15.718 1.00 58.94 113 THR A CA 1
ATOM 941 C C . THR A 1 113 ? -22.394 -16.947 16.837 1.00 58.94 113 THR A C 1
ATOM 943 O O . THR A 1 113 ? -22.819 -18.070 17.090 1.00 58.94 113 THR A O 1
ATOM 946 N N . VAL A 1 114 ? -22.779 -15.870 17.527 1.00 58.97 114 VAL A N 1
ATOM 947 C CA . VAL A 1 114 ? -23.808 -15.911 18.562 1.00 58.97 114 VAL A CA 1
ATOM 948 C C . VAL A 1 114 ? -25.157 -16.016 17.858 1.00 58.97 114 VAL A C 1
ATOM 950 O O . VAL A 1 114 ? -25.573 -15.097 17.156 1.00 58.97 114 VAL A O 1
ATOM 953 N N . VAL A 1 115 ? -25.811 -17.168 18.003 1.00 62.94 115 VAL A N 1
ATOM 954 C CA . VAL A 1 115 ? -27.205 -17.362 17.593 1.00 62.94 115 VAL A CA 1
ATOM 955 C C . VAL A 1 115 ? -28.043 -16.393 18.422 1.00 62.94 115 VAL A C 1
ATOM 957 O O . VAL A 1 115 ? -28.151 -16.585 19.623 1.00 62.94 115 VAL A O 1
ATOM 960 N N . ASN A 1 116 ? -28.582 -15.333 17.819 1.00 62.75 116 ASN A N 1
ATOM 961 C CA . ASN A 1 116 ? -29.419 -14.356 18.532 1.00 62.75 116 ASN A CA 1
ATOM 962 C C . ASN A 1 116 ? -30.906 -14.763 18.553 1.00 62.75 116 ASN A C 1
ATOM 964 O O . ASN A 1 116 ? -31.659 -14.316 19.419 1.00 62.75 116 ASN A O 1
ATOM 968 N N . GLU A 1 117 ? -31.314 -15.639 17.629 1.00 62.69 117 GLU A N 1
ATOM 969 C CA . GLU A 1 117 ? -32.710 -15.993 17.372 1.00 62.69 117 GLU A CA 1
ATOM 970 C C . GLU A 1 117 ? -32.863 -17.497 17.135 1.00 62.69 117 GLU A C 1
ATOM 972 O O . GLU A 1 117 ? -32.069 -18.111 16.418 1.00 62.69 117 GLU A O 1
ATOM 977 N N . ILE A 1 118 ? -33.903 -18.083 17.728 1.00 69.06 118 ILE A N 1
ATOM 978 C CA . ILE A 1 118 ? -34.323 -19.465 17.476 1.00 69.06 118 ILE A CA 1
ATOM 979 C C . ILE A 1 118 ? -35.741 -19.404 16.896 1.00 69.06 118 ILE A C 1
ATOM 981 O O . ILE A 1 118 ? -36.634 -18.813 17.508 1.00 69.06 118 ILE A O 1
ATOM 985 N N . ASN A 1 119 ? -35.941 -19.994 15.714 1.00 62.78 119 ASN A N 1
ATOM 986 C CA . ASN A 1 119 ? -37.248 -20.086 15.062 1.00 62.78 119 ASN A CA 1
ATOM 987 C C . ASN A 1 119 ? -37.867 -21.458 15.351 1.00 62.78 119 ASN A C 1
ATOM 989 O O . ASN A 1 119 ? -37.341 -22.484 14.917 1.00 62.78 119 ASN A O 1
ATOM 993 N N . LEU A 1 120 ? -38.977 -21.460 16.085 1.00 65.69 120 LEU A N 1
ATOM 994 C CA . LEU A 1 120 ? -39.813 -22.636 16.300 1.00 65.69 120 LEU A CA 1
ATOM 995 C C . LEU A 1 120 ? -41.191 -22.332 15.718 1.00 65.69 120 LEU A C 1
ATOM 997 O O . LEU A 1 120 ? -41.870 -21.420 16.187 1.00 65.69 120 LEU A O 1
ATOM 1001 N N . GLU A 1 121 ? -41.577 -23.078 14.680 1.00 61.69 121 GLU A N 1
ATOM 1002 C CA . GLU A 1 121 ? -42.940 -23.094 14.125 1.00 61.69 121 GLU A CA 1
ATOM 1003 C C . GLU A 1 121 ? -43.545 -21.695 13.882 1.00 61.69 121 GLU A C 1
ATOM 1005 O O . GLU A 1 121 ? -44.700 -21.419 14.204 1.00 61.69 121 GLU A O 1
ATOM 1010 N N . GLY A 1 122 ? -42.750 -20.776 13.323 1.00 64.81 122 GLY A N 1
ATOM 1011 C CA . GLY A 1 122 ? -43.215 -19.434 12.956 1.00 64.81 122 GLY A CA 1
ATOM 1012 C C . GLY A 1 122 ? -43.176 -18.402 14.087 1.00 64.81 122 GLY A C 1
ATOM 1013 O O . GLY A 1 122 ? -43.566 -17.253 13.870 1.00 64.81 122 GLY A O 1
ATOM 1014 N N . LYS A 1 123 ? -42.662 -18.755 15.272 1.00 62.06 123 LYS A N 1
ATOM 1015 C CA . LYS A 1 123 ? -42.341 -17.795 16.337 1.00 62.06 123 LYS A CA 1
ATOM 1016 C C . LYS A 1 123 ? -40.831 -17.582 16.426 1.00 62.06 123 LYS A C 1
ATOM 1018 O O . LYS A 1 123 ? -40.075 -18.504 16.718 1.00 62.06 123 LYS A O 1
ATOM 1023 N N . ASN A 1 124 ? -40.407 -16.333 16.223 1.00 64.44 124 ASN A N 1
ATOM 1024 C CA . ASN A 1 124 ? -39.035 -15.899 16.480 1.00 64.44 124 ASN A CA 1
ATOM 1025 C C . ASN A 1 124 ? -38.872 -15.547 17.961 1.00 64.44 124 ASN A C 1
ATOM 1027 O O . ASN A 1 124 ? -39.480 -14.590 18.454 1.00 64.44 124 ASN A O 1
ATOM 1031 N N . LEU A 1 125 ? -38.047 -16.317 18.669 1.00 66.56 125 LEU A N 1
ATOM 1032 C CA . LEU A 1 125 ? -37.706 -16.067 20.066 1.00 66.56 125 LEU A CA 1
ATOM 1033 C C . LEU A 1 125 ? -36.326 -15.410 20.154 1.00 66.56 125 LEU A C 1
ATOM 1035 O O . LEU A 1 125 ? -35.332 -15.955 19.681 1.00 66.56 125 LEU A O 1
ATOM 1039 N N . GLN A 1 126 ? -36.288 -14.236 20.786 1.00 71.69 126 GLN A N 1
ATOM 1040 C CA . GLN A 1 126 ? -35.062 -13.498 21.094 1.00 71.69 126 GLN A CA 1
ATOM 1041 C C . GLN A 1 126 ? -34.487 -14.020 22.415 1.00 71.69 126 GLN A C 1
ATOM 1043 O O . GLN A 1 126 ? -35.166 -13.948 23.445 1.00 71.69 126 GLN A O 1
ATOM 1048 N N . LEU A 1 127 ? -33.240 -14.503 22.420 1.00 63.06 127 LEU A N 1
ATOM 1049 C CA . LEU A 1 127 ? -32.608 -15.061 23.630 1.00 63.06 127 LEU A CA 1
ATOM 1050 C C . LEU A 1 127 ? -32.510 -14.047 24.785 1.00 63.06 127 LEU A C 1
ATOM 1052 O O . LEU A 1 127 ? -32.600 -14.433 25.950 1.00 63.06 127 LEU A O 1
ATOM 1056 N N . SER A 1 128 ? -32.409 -12.748 24.480 1.00 63.47 128 SER A N 1
ATOM 1057 C CA . SER A 1 128 ? -32.401 -11.670 25.482 1.00 63.47 128 SER A CA 1
ATOM 1058 C C . SER A 1 128 ? -33.672 -11.616 26.335 1.00 63.47 128 SER A C 1
ATOM 1060 O O . SER A 1 128 ? -33.614 -11.185 27.482 1.00 63.47 128 SER A O 1
ATOM 1062 N N . LYS A 1 129 ? -34.806 -12.088 25.802 1.00 61.03 129 LYS A N 1
ATOM 1063 C CA . LYS A 1 129 ? -36.090 -12.141 26.515 1.00 61.03 129 LYS A CA 1
ATOM 1064 C C . LYS A 1 129 ? -36.233 -13.390 27.387 1.00 61.03 129 LYS A C 1
ATOM 1066 O O . LYS A 1 129 ? -37.015 -13.372 28.327 1.00 61.03 129 LYS A O 1
ATOM 1071 N N . ILE A 1 130 ? -35.487 -14.457 27.091 1.00 60.66 130 ILE A N 1
ATOM 1072 C CA . ILE A 1 130 ? -35.547 -15.727 27.835 1.00 60.66 130 ILE A CA 1
ATOM 1073 C C . ILE A 1 130 ? -34.748 -15.626 29.142 1.00 60.66 130 ILE A C 1
ATOM 1075 O O . ILE A 1 130 ? -35.186 -16.125 30.170 1.00 60.66 130 ILE A O 1
ATOM 1079 N N . LEU A 1 131 ? -33.613 -14.921 29.126 1.00 55.06 131 LEU A N 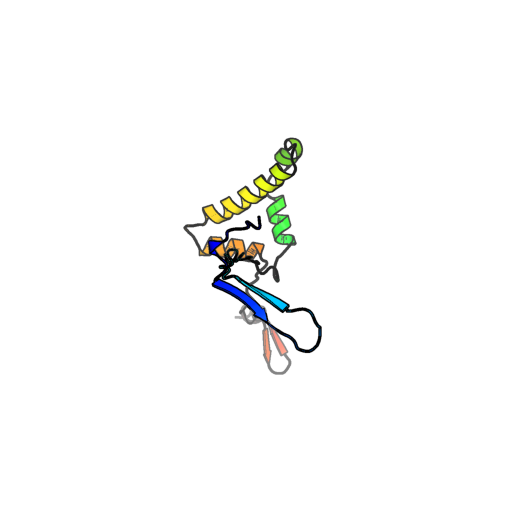1
ATOM 1080 C CA . LEU A 1 131 ? -32.724 -14.779 30.290 1.00 55.06 131 LEU A CA 1
ATOM 1081 C C . LEU A 1 131 ? -33.193 -13.751 31.337 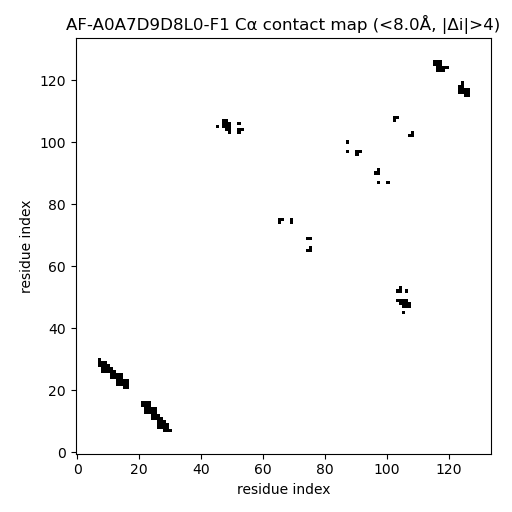1.00 55.06 131 LEU A C 1
ATOM 1083 O O . LEU A 1 131 ? -32.580 -13.641 32.391 1.00 55.06 131 LEU A O 1
ATOM 1087 N N . GLN A 1 132 ? -34.254 -12.990 31.057 1.00 52.09 132 GLN A N 1
ATOM 1088 C CA . GLN A 1 132 ? -34.839 -12.012 31.989 1.00 52.09 132 GLN A CA 1
ATOM 1089 C C . GLN A 1 132 ? -36.100 -12.541 32.699 1.00 52.09 132 GLN A C 1
ATOM 1091 O O . GLN A 1 132 ? -36.746 -11.792 33.427 1.00 52.09 132 GLN A O 1
ATOM 1096 N N . GLY A 1 133 ? -36.472 -13.805 32.461 1.00 54.00 133 GLY A N 1
ATOM 1097 C CA . GLY A 1 133 ? -37.742 -14.401 32.894 1.00 54.00 133 GLY A CA 1
ATOM 1098 C C . GLY A 1 133 ? -37.631 -15.594 33.850 1.00 54.00 133 GLY A C 1
ATOM 1099 O O . GLY A 1 133 ? -38.584 -16.364 33.937 1.00 54.00 133 GLY A O 1
ATOM 1100 N N . THR A 1 134 ? -36.506 -15.764 34.544 1.00 40.31 134 THR A N 1
ATOM 1101 C CA . THR A 1 134 ? -36.292 -16.782 35.595 1.00 40.31 134 THR A CA 1
ATOM 1102 C C . THR A 1 134 ? -35.668 -16.137 36.812 1.00 40.31 134 THR A C 1
ATOM 1104 O O . THR A 1 134 ? -36.140 -16.425 37.931 1.00 40.31 134 THR A O 1
#

Solvent-accessible surface area (backbone atoms only — not comparable to full-atom values): 8711 Å² total; per-residue (Å²): 136,89,76,93,60,75,89,40,55,79,47,70,52,70,46,80,69,82,82,53,98,59,62,48,72,51,72,45,65,70,76,85,76,81,75,76,78,83,80,82,79,86,78,80,88,60,92,42,53,29,63,67,58,43,52,55,58,54,69,71,50,85,54,63,64,52,70,77,69,49,89,48,76,64,53,56,51,49,52,55,50,50,52,54,51,46,65,47,56,77,25,68,92,38,61,67,60,36,50,48,55,50,30,56,49,36,40,56,71,77,77,80,81,70,81,62,67,50,77,56,96,90,45,82,43,51,55,78,64,61,78,75,70,124

Organism: Paramuricea clavata (NCBI:txid317549)

Secondary structure (DSSP, 8-state):
-----GGGEEEEEEEE-SSSSSEEEEEEE-----PPPP--------TT--HHHHHHHH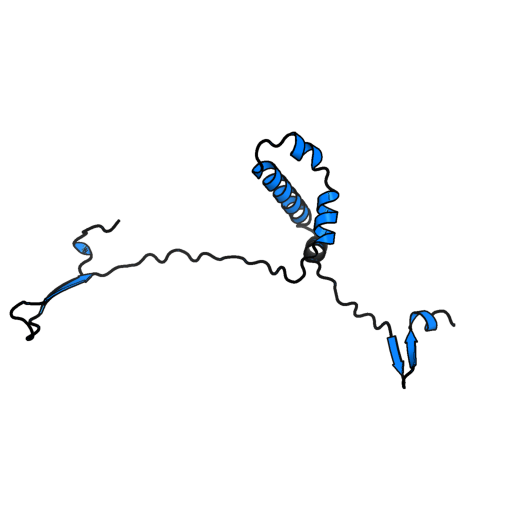HTS--HHHHHH-SSHHHHHHHHHHHHHHHHHTTTT-HHHHHHHHHHHTT-PPPP----EEEETTEEEEHHHHTT--

Sequence (134 aa):
MVTNTREKISDFGAIHTGISDHRLIFAIRKISVIKKQENIVEMRNMKNFNEENFVAELLKQHWEQLYFFAEDPNDIWNAKKDYYSSKIAGQKFNPKKAWKSINNLLGRQNKQTVVNEINLEGKNLQLSKILQGT

Nearest PDB structures (foldseek):
  6gaw-assembly1_Bf  TM=2.277E-01  e=1.013E+00  Sus scrofa
  4v1a-assembly1_f  TM=2.328E-01  e=3.890E+00  Sus scrofa
  7odt-assembly1_a  TM=2.800E-01  e=6.092E+00  Homo sapiens
  6i9r-assembly1_a  TM=2.923E-01  e=6.925E+00  Homo sapiens

Mean predicted aligned error: 18.91 Å

pLDDT: mean 73.72, std 11.35, range [34.88, 92.69]

Radius of gyration: 33.53 Å; Cα contacts (8 Å, |Δi|>4): 77; chains: 1; bounding box: 76×47×94 Å